Protein AF-A0A1F4I524-F1 (afdb_monomer_lite)

Secondary structure (DSSP, 8-state):
-EEEEE-SS---SS-EEEE-SSTTSEEEEEEEEEESSSTT-EEEEE--SSS--EEEE-SBTTB-STT-EEEEEE-SSSEEEEEEEEEE-SS----EE--

Radius of gyration: 12.6 Å; chains: 1; bounding box: 33×21×31 Å

Foldseek 3Di:
DKDKDFQQAAAPAWWDKDFAPDQQAFEFAWEKEDAPADPPDIDIAGTPLHQFGMFTGGSAQSARHHGFMWMWDDPDPRYIYIDGYGYHHDHHDHRTDND

pLDDT: mean 96.26, std 3.58, range [76.81, 98.56]

Sequence (99 aa):
MYFDFMATVSVTSNAYKTITAAATQFLVGGIGILSLTVAEAGDFFVANGTTHVAISEDGATKGGLVGGRYRVTAISATQWAVTGISVGAGTLADPFATS

Structure (mmCIF, N/CA/C/O backbone):
data_AF-A0A1F4I524-F1
#
_entry.id   AF-A0A1F4I524-F1
#
loop_
_atom_site.group_PDB
_atom_site.id
_atom_site.type_symbol
_atom_site.label_atom_id
_atom_site.label_alt_id
_atom_site.label_comp_id
_atom_site.label_asym_id
_atom_site.label_entity_id
_atom_site.label_seq_id
_atom_site.pdbx_PDB_ins_code
_atom_site.Cartn_x
_atom_site.Cartn_y
_atom_site.Cartn_z
_atom_site.occupancy
_atom_site.B_iso_or_equiv
_atom_site.auth_seq_id
_atom_site.auth_comp_id
_atom_site.auth_asym_id
_atom_site.auth_atom_id
_atom_site.pdbx_PDB_model_num
ATOM 1 N N . MET A 1 1 ? -10.867 -9.403 8.416 1.00 94.56 1 MET A N 1
ATOM 2 C CA . MET A 1 1 ? -11.160 -9.188 6.977 1.00 94.56 1 MET A CA 1
ATOM 3 C C . MET A 1 1 ? -9.888 -8.716 6.295 1.00 94.56 1 MET A C 1
ATOM 5 O O . MET A 1 1 ? -9.097 -8.065 6.968 1.00 94.56 1 MET A O 1
ATOM 9 N N . TYR A 1 2 ? -9.672 -9.038 5.021 1.00 96.94 2 TYR A N 1
ATOM 10 C CA . TYR A 1 2 ? -8.534 -8.519 4.261 1.00 96.94 2 TYR A CA 1
ATOM 11 C C . TYR A 1 2 ? -8.924 -8.207 2.816 1.00 96.94 2 TYR A C 1
ATOM 13 O O . TYR A 1 2 ? -9.889 -8.773 2.304 1.00 96.94 2 TYR A O 1
ATOM 21 N N . PHE A 1 3 ? -8.148 -7.332 2.185 1.00 98.19 3 PHE A N 1
ATOM 22 C CA . PHE A 1 3 ? -8.211 -7.026 0.759 1.00 98.19 3 PHE A CA 1
ATOM 23 C C . PHE A 1 3 ? -6.819 -7.155 0.153 1.00 98.19 3 PHE A C 1
ATOM 25 O O . PHE A 1 3 ? -5.844 -6.715 0.765 1.00 98.19 3 PHE A O 1
ATOM 32 N N . ASP A 1 4 ? -6.744 -7.746 -1.036 1.00 98.19 4 ASP A N 1
ATOM 33 C CA . ASP A 1 4 ? -5.526 -7.810 -1.836 1.00 98.19 4 ASP A CA 1
ATOM 34 C C . ASP A 1 4 ? -5.623 -6.817 -2.992 1.00 98.19 4 ASP A C 1
ATOM 36 O O . ASP A 1 4 ? -6.634 -6.761 -3.695 1.00 98.19 4 ASP A O 1
ATOM 40 N N . PHE A 1 5 ? -4.552 -6.058 -3.191 1.00 97.88 5 PHE A N 1
ATOM 41 C CA . PHE A 1 5 ? -4.403 -5.104 -4.279 1.00 97.88 5 PHE A CA 1
ATOM 42 C C . PHE A 1 5 ? -3.214 -5.513 -5.139 1.00 97.88 5 PHE A C 1
ATOM 44 O O . PHE A 1 5 ? -2.178 -5.938 -4.622 1.00 97.88 5 PHE A O 1
ATOM 51 N N . MET A 1 6 ? -3.368 -5.393 -6.456 1.00 97.56 6 MET A N 1
ATOM 52 C CA . MET A 1 6 ? -2.315 -5.690 -7.419 1.00 97.56 6 MET A CA 1
ATOM 53 C C . MET A 1 6 ? -2.363 -4.695 -8.577 1.00 97.56 6 MET A C 1
ATOM 55 O O . MET A 1 6 ? -3.400 -4.540 -9.223 1.00 97.56 6 MET A O 1
ATOM 59 N N . ALA A 1 7 ? -1.223 -4.074 -8.872 1.00 97.38 7 ALA A N 1
ATOM 60 C CA . ALA A 1 7 ? -1.038 -3.266 -10.068 1.00 97.38 7 ALA A CA 1
ATOM 61 C C . ALA A 1 7 ? -0.798 -4.196 -11.269 1.00 97.38 7 ALA A C 1
ATOM 63 O O . ALA A 1 7 ? 0.290 -4.749 -11.444 1.00 97.38 7 ALA A O 1
ATOM 64 N N . THR A 1 8 ? -1.827 -4.405 -12.092 1.00 97.12 8 THR A N 1
ATOM 65 C CA . THR A 1 8 ? -1.725 -5.204 -13.329 1.00 97.12 8 THR A CA 1
ATOM 66 C C . THR A 1 8 ? -1.232 -4.388 -14.523 1.00 97.12 8 THR A C 1
ATOM 68 O O . THR A 1 8 ? -0.762 -4.958 -15.505 1.00 97.12 8 THR A O 1
ATOM 71 N N . VAL A 1 9 ? -1.291 -3.061 -14.421 1.00 97.38 9 VAL A N 1
ATOM 72 C CA . VAL A 1 9 ? -0.702 -2.088 -15.346 1.00 97.38 9 VAL A CA 1
ATOM 73 C C . VAL A 1 9 ? -0.077 -0.954 -14.530 1.00 97.38 9 VAL A C 1
ATOM 75 O O . VAL A 1 9 ? -0.417 -0.782 -13.362 1.00 97.38 9 VAL A O 1
ATOM 78 N N . SER A 1 10 ? 0.862 -0.214 -15.117 1.00 97.88 10 SER A N 1
ATOM 79 C CA . SER A 1 10 ? 1.521 0.905 -14.434 1.00 97.88 10 SER A CA 1
ATOM 80 C C . SER A 1 10 ? 0.660 2.167 -14.460 1.00 97.88 10 SER A C 1
ATOM 82 O O . SER A 1 10 ? 0.045 2.482 -15.482 1.00 97.88 10 SER A O 1
ATOM 84 N N . VAL A 1 11 ? 0.682 2.934 -13.370 1.00 97.56 11 VAL A N 1
ATOM 85 C CA . VAL A 1 11 ? 0.145 4.301 -13.347 1.00 97.56 11 VAL A CA 1
ATOM 86 C C . VAL A 1 11 ? 0.927 5.164 -14.337 1.00 97.56 11 VAL A C 1
ATOM 88 O O . VAL A 1 11 ? 2.151 5.229 -14.287 1.00 97.56 11 VAL A O 1
ATOM 91 N N . THR A 1 12 ? 0.218 5.851 -15.231 1.00 95.81 12 THR A N 1
ATOM 92 C CA . THR A 1 12 ? 0.809 6.832 -16.161 1.00 95.81 12 THR A CA 1
ATOM 93 C C . THR A 1 12 ? 0.464 8.276 -15.796 1.00 95.81 12 THR A C 1
ATOM 95 O O . THR A 1 12 ? 1.046 9.208 -16.342 1.00 95.81 12 THR A O 1
ATOM 98 N N . SER A 1 13 ? -0.511 8.475 -14.904 1.00 94.06 13 SER A N 1
ATOM 99 C CA . SER A 1 13 ? -0.957 9.779 -14.407 1.00 94.06 13 SER A CA 1
ATOM 100 C C . SER A 1 13 ? -1.767 9.612 -13.119 1.00 94.06 13 SER A C 1
ATOM 102 O O . SER A 1 13 ? -2.443 8.596 -12.961 1.00 94.06 13 SER A O 1
ATOM 104 N N . ASN A 1 14 ? -1.806 10.646 -12.275 1.00 95.06 14 ASN A N 1
ATOM 105 C CA . ASN A 1 14 ? -2.480 10.653 -10.971 1.00 95.06 14 ASN A CA 1
ATOM 106 C C . ASN A 1 14 ? -1.861 9.637 -10.000 1.00 95.06 14 ASN A C 1
ATOM 108 O O . ASN A 1 14 ? -0.674 9.733 -9.710 1.00 95.06 14 ASN A O 1
ATOM 112 N N . ALA A 1 15 ? -2.663 8.720 -9.460 1.00 97.19 15 ALA A N 1
ATOM 113 C CA . ALA A 1 15 ? -2.205 7.711 -8.523 1.00 97.19 15 ALA A CA 1
ATOM 114 C C . ALA A 1 15 ? -3.156 6.509 -8.475 1.00 97.19 15 ALA A C 1
ATOM 116 O O . ALA A 1 15 ? -4.368 6.662 -8.667 1.00 97.19 15 ALA A O 1
ATOM 117 N N . TYR A 1 16 ? -2.624 5.340 -8.120 1.00 97.81 16 TYR A N 1
ATOM 118 C CA . TYR A 1 16 ? -3.427 4.299 -7.483 1.00 97.81 16 TYR A CA 1
ATOM 119 C C . TYR A 1 16 ? -3.548 4.610 -6.004 1.00 97.81 16 TYR A C 1
ATOM 121 O O . TYR A 1 16 ? -2.556 4.839 -5.314 1.00 97.81 16 TYR A O 1
ATOM 129 N N . LYS A 1 17 ? -4.792 4.655 -5.530 1.00 96.81 17 LYS A N 1
ATOM 130 C CA . LYS A 1 17 ? -5.097 5.081 -4.176 1.00 96.81 17 LYS A CA 1
ATOM 131 C C . LYS A 1 17 ? -5.917 4.033 -3.450 1.00 96.81 17 LYS A C 1
ATOM 133 O O . LYS A 1 17 ? -7.063 3.774 -3.810 1.00 96.81 17 LYS A O 1
ATOM 138 N N . THR A 1 18 ? -5.330 3.500 -2.389 1.00 97.00 18 THR A N 1
ATOM 139 C CA . THR A 1 18 ? -6.007 2.635 -1.425 1.00 97.00 18 THR A CA 1
ATOM 140 C C . THR A 1 18 ? -6.218 3.435 -0.153 1.00 97.00 18 THR A C 1
ATOM 142 O O . THR A 1 18 ? -5.248 3.883 0.449 1.00 97.00 18 THR A O 1
ATOM 145 N N . ILE A 1 19 ? -7.470 3.635 0.253 1.00 96.62 19 ILE A N 1
ATOM 146 C CA . ILE A 1 19 ? -7.844 4.487 1.388 1.00 96.62 19 ILE A CA 1
ATOM 147 C C . ILE A 1 19 ? -8.774 3.730 2.340 1.00 96.62 19 ILE A C 1
ATOM 149 O O . ILE A 1 19 ? -9.644 2.973 1.903 1.00 96.62 19 ILE A O 1
ATOM 153 N N . THR A 1 20 ? -8.590 3.916 3.644 1.00 94.75 20 THR A N 1
ATOM 154 C CA . THR A 1 20 ? -9.522 3.415 4.660 1.00 94.75 20 THR A CA 1
ATOM 155 C C . THR A 1 20 ? -10.798 4.267 4.708 1.00 94.75 20 THR A C 1
ATOM 157 O O . THR A 1 20 ? -10.853 5.391 4.217 1.00 94.75 20 THR A O 1
ATOM 160 N N . ALA A 1 21 ? -11.877 3.732 5.283 1.00 84.75 21 ALA A N 1
ATOM 161 C CA . ALA A 1 21 ? -13.205 4.342 5.169 1.00 84.75 21 ALA A CA 1
ATOM 162 C C . ALA A 1 21 ? -13.395 5.635 5.989 1.00 84.75 21 ALA A C 1
ATOM 164 O O . ALA A 1 21 ? -14.354 6.369 5.759 1.00 84.75 21 ALA A O 1
ATOM 165 N N . ALA A 1 22 ? -12.526 5.904 6.967 1.00 76.81 22 ALA A N 1
ATOM 166 C CA . ALA A 1 22 ? -12.644 7.058 7.851 1.00 76.81 22 ALA A CA 1
ATOM 167 C C . ALA A 1 22 ? -11.275 7.501 8.373 1.00 76.81 22 ALA A C 1
ATOM 169 O O . ALA A 1 22 ? -10.405 6.666 8.619 1.00 76.81 22 ALA A O 1
ATOM 170 N N . ALA A 1 23 ? -11.141 8.792 8.696 1.00 80.75 23 ALA A N 1
ATOM 171 C CA . ALA A 1 23 ? -9.971 9.373 9.372 1.00 80.75 23 ALA A CA 1
ATOM 172 C C . ALA A 1 23 ? -9.776 8.894 10.833 1.00 80.75 23 ALA A C 1
ATOM 174 O O . ALA A 1 23 ? -9.099 9.534 11.629 1.00 80.75 23 ALA A O 1
ATOM 175 N N . THR A 1 24 ? -10.414 7.781 11.192 1.00 88.44 24 THR A N 1
ATOM 176 C CA . THR A 1 24 ? -10.332 7.076 12.475 1.00 88.44 24 THR A CA 1
ATOM 177 C C . THR A 1 24 ? -9.905 5.614 12.300 1.00 88.44 24 THR A C 1
ATOM 179 O O . THR A 1 24 ? -9.768 4.890 13.286 1.00 88.44 24 THR A O 1
ATOM 182 N N . GLN A 1 25 ? -9.708 5.165 11.054 1.00 95.62 25 GLN A N 1
ATOM 183 C CA . GLN A 1 25 ? -9.192 3.847 10.704 1.00 95.62 25 GLN A CA 1
ATOM 184 C C . GLN A 1 25 ? -7.793 3.996 10.110 1.00 95.62 25 GLN A C 1
ATOM 186 O O . GLN A 1 25 ? -7.641 4.345 8.942 1.00 95.62 25 GLN A O 1
ATOM 191 N N . PHE A 1 26 ? -6.772 3.737 10.917 1.00 97.88 26 PHE A N 1
ATOM 192 C CA . PHE A 1 26 ? -5.386 4.029 10.571 1.00 97.88 26 PHE A CA 1
ATOM 193 C C . PHE A 1 26 ? -4.649 2.814 10.021 1.00 97.88 26 PHE A C 1
ATOM 195 O O . PHE A 1 26 ? -4.918 1.666 10.384 1.00 97.88 26 PHE A O 1
ATOM 202 N N . LEU A 1 27 ? -3.684 3.086 9.152 1.00 98.25 27 LEU A N 1
ATOM 203 C CA . LEU A 1 27 ? -2.772 2.090 8.620 1.00 98.25 27 LEU A CA 1
ATOM 204 C C . LEU A 1 27 ? -1.615 1.857 9.598 1.00 98.25 27 LEU A C 1
ATOM 206 O O . LEU A 1 27 ? -1.033 2.800 10.138 1.00 98.25 27 LEU A O 1
ATOM 210 N N . VAL A 1 28 ? -1.266 0.590 9.790 1.00 98.31 28 VAL A N 1
ATOM 211 C CA . VAL A 1 28 ? -0.058 0.117 10.485 1.00 98.31 28 VAL A CA 1
ATOM 212 C C . VAL A 1 28 ? 0.660 -0.913 9.609 1.00 98.31 28 VAL A C 1
ATOM 214 O O . VAL A 1 28 ? 0.144 -1.316 8.567 1.00 98.31 28 VAL A O 1
ATOM 217 N N . GLY A 1 29 ? 1.838 -1.379 10.023 1.00 97.69 29 GLY A N 1
ATOM 218 C CA . GLY A 1 29 ? 2.657 -2.266 9.195 1.00 97.69 29 GLY A CA 1
ATOM 219 C C . GLY A 1 29 ? 3.403 -1.478 8.122 1.00 97.69 29 GLY A C 1
ATOM 220 O O . GLY A 1 29 ? 3.699 -0.302 8.325 1.00 97.69 29 GLY A O 1
ATOM 221 N N . GLY A 1 30 ? 3.728 -2.108 6.997 1.00 97.38 30 GLY A N 1
ATOM 222 C CA . GLY A 1 30 ? 4.562 -1.459 5.993 1.00 97.38 30 GLY A CA 1
ATOM 223 C C . GLY A 1 30 ? 4.542 -2.121 4.627 1.00 97.38 30 GLY A C 1
ATOM 224 O O . GLY A 1 30 ? 4.054 -3.241 4.453 1.00 97.38 30 GLY A O 1
ATOM 225 N N . ILE A 1 31 ? 5.081 -1.391 3.660 1.00 97.94 31 ILE A N 1
ATOM 226 C CA . ILE A 1 31 ? 5.217 -1.816 2.272 1.00 97.94 31 ILE A CA 1
ATOM 227 C C . ILE A 1 31 ? 6.663 -1.608 1.828 1.00 97.94 31 ILE A C 1
ATOM 229 O O . ILE A 1 31 ? 7.246 -0.543 2.040 1.00 97.94 31 ILE A O 1
ATOM 233 N N . GLY A 1 32 ? 7.251 -2.642 1.230 1.00 98.25 32 GLY A N 1
ATOM 234 C CA . GLY A 1 32 ? 8.540 -2.511 0.558 1.00 98.25 32 GLY A CA 1
ATOM 235 C C . GLY A 1 32 ? 8.334 -1.977 -0.851 1.00 98.25 32 GLY A C 1
ATOM 236 O O . GLY A 1 32 ? 7.532 -2.542 -1.585 1.00 98.25 32 GLY A O 1
ATOM 237 N N . ILE A 1 33 ? 9.041 -0.933 -1.259 1.00 98.31 33 ILE A N 1
ATOM 238 C CA . ILE A 1 33 ? 9.064 -0.497 -2.657 1.00 98.31 33 ILE A CA 1
ATOM 239 C C . ILE A 1 33 ? 10.400 -0.918 -3.255 1.00 98.31 33 ILE A C 1
ATOM 241 O O . ILE A 1 33 ? 11.449 -0.638 -2.681 1.00 98.31 33 ILE A O 1
ATOM 245 N N . LEU A 1 34 ? 10.364 -1.608 -4.393 1.00 97.38 34 LEU A N 1
ATOM 246 C CA . LEU A 1 34 ? 11.557 -2.008 -5.139 1.00 97.38 34 LEU A CA 1
ATOM 247 C C . LEU A 1 34 ? 11.713 -1.115 -6.373 1.00 97.38 34 LEU A C 1
ATOM 249 O O . LEU A 1 34 ? 10.738 -0.889 -7.094 1.00 97.38 34 LEU A O 1
ATOM 253 N N . SER A 1 35 ? 12.924 -0.608 -6.615 1.00 96.31 35 SER A N 1
ATOM 254 C CA . SER A 1 35 ? 13.207 0.287 -7.743 1.00 96.31 35 SER A CA 1
ATOM 255 C C . SER A 1 35 ? 13.561 -0.496 -9.010 1.00 96.31 35 SER A C 1
ATOM 257 O O . SER A 1 35 ? 14.398 -1.395 -8.977 1.00 96.31 35 SER A O 1
ATOM 259 N N . LEU A 1 36 ? 12.964 -0.132 -10.150 1.00 94.19 36 LEU A N 1
ATOM 260 C CA . LEU A 1 36 ? 13.329 -0.691 -11.463 1.00 94.19 36 LEU A CA 1
ATOM 261 C C . LEU A 1 36 ? 14.472 0.055 -12.156 1.00 94.19 36 LEU A C 1
ATOM 263 O O . LEU A 1 36 ? 15.044 -0.456 -13.116 1.00 94.19 36 LEU A O 1
ATOM 267 N N . THR A 1 37 ? 14.779 1.276 -11.722 1.00 94.38 37 THR A N 1
ATOM 268 C CA . THR A 1 37 ? 15.763 2.137 -12.398 1.00 94.38 37 THR A CA 1
ATOM 269 C C . THR A 1 37 ? 17.047 2.321 -11.601 1.00 94.38 37 THR A C 1
ATOM 271 O O . THR A 1 37 ? 18.002 2.899 -12.116 1.00 94.38 37 THR A O 1
ATOM 274 N N . VAL A 1 38 ? 17.094 1.809 -10.368 1.00 90.62 38 VAL A N 1
ATOM 275 C CA . VAL A 1 38 ? 18.284 1.802 -9.515 1.00 90.62 38 VAL A CA 1
ATOM 276 C C . VAL A 1 38 ? 18.548 0.362 -9.082 1.00 90.62 38 VAL A C 1
ATOM 278 O O . VAL A 1 38 ? 17.703 -0.264 -8.447 1.00 90.62 38 VAL A O 1
ATOM 281 N N . ALA A 1 39 ? 19.707 -0.176 -9.461 1.00 89.56 39 ALA A N 1
ATOM 282 C CA . ALA A 1 39 ? 20.086 -1.546 -9.128 1.00 89.56 39 ALA A CA 1
ATOM 283 C C . ALA A 1 39 ? 20.220 -1.728 -7.608 1.00 89.56 39 ALA A C 1
ATOM 285 O O . ALA A 1 39 ? 20.742 -0.847 -6.930 1.00 89.56 39 ALA A O 1
ATOM 286 N N . GLU A 1 40 ? 19.751 -2.872 -7.097 1.00 86.94 40 GLU A N 1
ATOM 287 C CA . GLU A 1 40 ? 19.826 -3.249 -5.673 1.00 86.94 40 GLU A CA 1
ATOM 288 C C . GLU A 1 40 ? 19.174 -2.235 -4.708 1.00 86.94 40 GLU A C 1
ATOM 290 O O . GLU A 1 40 ? 19.467 -2.233 -3.514 1.00 86.94 40 GLU A O 1
ATOM 295 N N . ALA A 1 41 ? 18.257 -1.395 -5.202 1.00 90.31 41 ALA A N 1
ATOM 296 C CA . ALA A 1 41 ? 17.567 -0.396 -4.395 1.00 90.31 41 ALA A CA 1
ATOM 297 C C . ALA A 1 41 ? 16.147 -0.834 -4.019 1.00 90.31 41 ALA A C 1
ATOM 299 O O . ALA A 1 41 ? 15.308 -1.147 -4.873 1.00 90.31 41 ALA A O 1
ATOM 300 N N . GLY 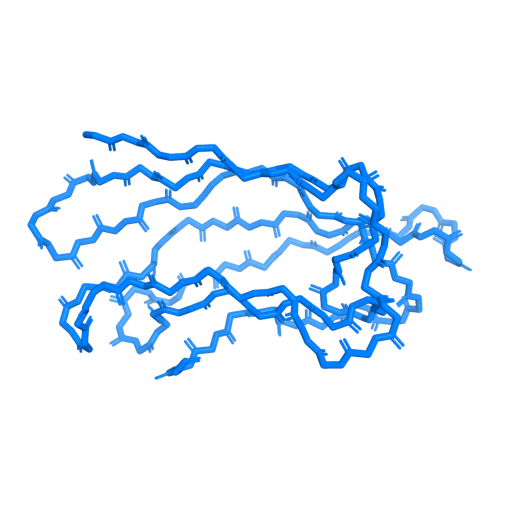A 1 42 ? 15.866 -0.785 -2.722 1.00 94.94 42 GLY A N 1
ATOM 301 C CA . GLY A 1 42 ? 14.533 -0.946 -2.174 1.00 94.94 42 GLY A CA 1
ATOM 302 C C . GLY A 1 42 ? 14.446 -0.333 -0.786 1.00 94.94 42 GLY A C 1
ATOM 303 O O . GLY A 1 42 ? 15.363 -0.492 0.016 1.00 94.94 42 GLY A O 1
ATOM 304 N N . ASP A 1 43 ? 13.329 0.331 -0.515 1.00 97.56 43 ASP A N 1
ATOM 305 C CA . ASP A 1 43 ? 13.049 0.967 0.768 1.00 97.56 43 ASP A CA 1
ATOM 306 C C . ASP A 1 43 ? 11.804 0.342 1.390 1.00 97.56 43 ASP A C 1
ATOM 308 O O . ASP A 1 43 ? 10.857 -0.034 0.693 1.00 97.56 43 ASP A O 1
ATOM 312 N N . PHE A 1 44 ? 11.796 0.222 2.716 1.00 98.00 44 PHE A N 1
ATOM 313 C CA . PHE A 1 44 ? 10.638 -0.262 3.460 1.00 98.00 44 PHE A CA 1
ATOM 314 C C . PHE A 1 44 ? 9.997 0.891 4.225 1.00 98.00 44 PHE A C 1
ATOM 316 O O . PHE A 1 44 ? 10.584 1.426 5.166 1.00 98.00 44 PHE A O 1
ATOM 323 N N . PHE A 1 45 ? 8.780 1.258 3.832 1.00 98.50 45 PHE A N 1
ATOM 324 C CA . PHE A 1 45 ? 8.030 2.347 4.450 1.00 98.50 45 PHE A CA 1
ATOM 325 C C . PHE A 1 45 ? 7.041 1.780 5.461 1.00 98.50 45 PHE A C 1
ATOM 327 O O . PHE A 1 45 ? 6.375 0.777 5.195 1.00 98.50 45 PHE A O 1
ATOM 334 N N . VAL A 1 46 ? 6.928 2.427 6.621 1.00 98.50 46 VAL A N 1
ATOM 335 C CA . VAL A 1 46 ? 6.099 1.968 7.743 1.00 98.50 46 VAL A CA 1
ATOM 336 C C . VAL A 1 46 ? 5.013 2.996 8.029 1.00 98.50 46 VAL A C 1
ATOM 338 O O . VAL A 1 46 ? 5.291 4.181 8.200 1.00 98.50 46 VAL A O 1
ATOM 341 N N . ALA A 1 47 ? 3.766 2.541 8.111 1.00 98.06 47 ALA A N 1
ATOM 342 C CA . ALA A 1 47 ? 2.652 3.403 8.460 1.00 98.06 47 ALA A CA 1
ATOM 343 C C . ALA A 1 47 ? 2.669 3.763 9.953 1.00 98.06 47 A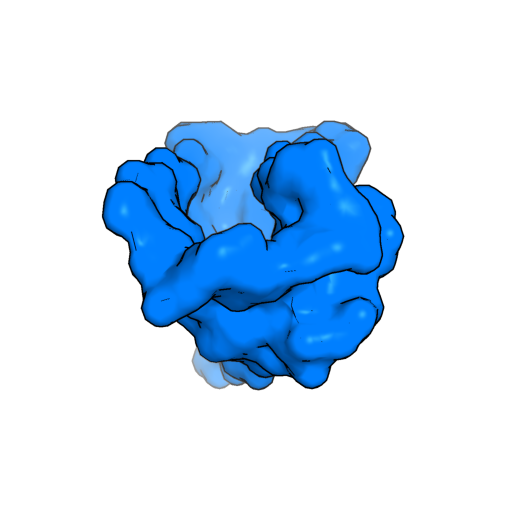LA A C 1
ATOM 345 O O . ALA A 1 47 ? 2.984 2.936 10.809 1.00 98.06 47 ALA A O 1
ATOM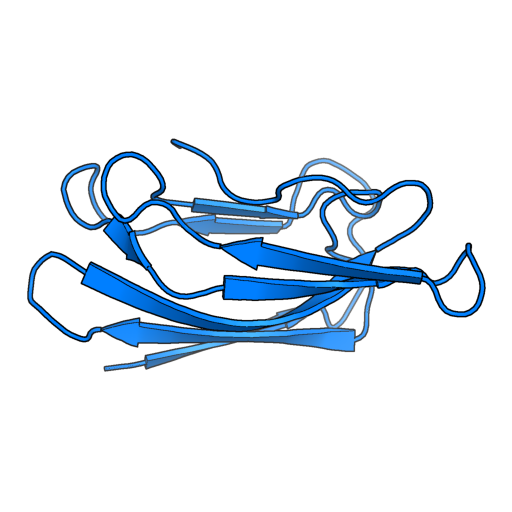 346 N N . ASN A 1 48 ? 2.294 5.002 10.276 1.00 96.88 48 ASN A N 1
ATOM 347 C CA . ASN A 1 48 ? 2.473 5.559 11.617 1.00 96.88 48 ASN A CA 1
ATOM 348 C C . ASN A 1 48 ? 1.363 5.207 12.628 1.00 96.88 48 ASN A C 1
ATOM 350 O O . ASN A 1 48 ? 1.469 5.580 13.795 1.00 96.88 48 ASN A O 1
ATOM 354 N N . GLY A 1 49 ? 0.276 4.557 12.198 1.00 96.44 49 GLY A N 1
ATOM 355 C CA . GLY A 1 49 ? -0.838 4.159 13.062 1.00 96.44 49 GLY A CA 1
ATOM 356 C C . GLY A 1 49 ? -1.687 5.288 13.653 1.00 96.44 49 GLY A C 1
ATOM 357 O O . GLY A 1 49 ? -2.518 4.999 14.511 1.00 96.44 49 GLY A O 1
ATOM 358 N N . THR A 1 50 ? -1.492 6.544 13.232 1.00 95.62 50 THR A N 1
ATOM 359 C CA . THR A 1 50 ? -2.150 7.721 13.833 1.00 95.62 50 THR A CA 1
ATOM 360 C C . THR A 1 50 ? -2.721 8.716 12.829 1.00 95.62 50 THR A C 1
ATOM 362 O O . THR A 1 50 ? -3.792 9.254 13.075 1.00 95.62 50 THR A O 1
ATOM 365 N N . THR A 1 51 ? -2.043 8.989 11.714 1.00 96.19 51 THR A N 1
ATOM 366 C CA . THR A 1 51 ? -2.544 9.906 10.671 1.00 96.19 51 THR A CA 1
ATOM 367 C C . THR A 1 51 ? -2.574 9.270 9.290 1.00 96.19 51 THR A C 1
ATOM 369 O O . THR A 1 51 ? -3.283 9.757 8.414 1.00 96.19 51 THR A O 1
ATOM 372 N N . HIS A 1 52 ? -1.839 8.176 9.080 1.00 98.00 52 HIS A N 1
ATOM 373 C CA . HIS A 1 52 ? -1.830 7.469 7.806 1.00 98.00 52 HIS A CA 1
ATOM 374 C C . HIS A 1 52 ? -3.135 6.693 7.621 1.00 98.00 52 HIS A C 1
ATOM 376 O O . HIS A 1 52 ? -3.465 5.812 8.415 1.00 98.00 52 HIS A O 1
ATOM 382 N N . VAL A 1 53 ? -3.861 7.022 6.556 1.00 97.81 53 VAL A N 1
ATOM 383 C CA . VAL A 1 53 ? -5.160 6.423 6.194 1.00 97.81 53 VAL A CA 1
ATOM 384 C C . VAL A 1 53 ? -5.201 5.970 4.738 1.00 97.81 53 VAL A C 1
ATOM 386 O O . VAL A 1 53 ? -6.129 5.273 4.335 1.00 97.81 53 VAL A O 1
ATOM 389 N N . ALA A 1 54 ? -4.190 6.335 3.948 1.00 97.88 54 ALA A N 1
ATOM 390 C CA . ALA A 1 54 ? -4.092 5.964 2.550 1.00 97.88 54 ALA A CA 1
ATOM 391 C C . ALA A 1 54 ? -2.685 5.503 2.162 1.00 97.88 54 ALA A C 1
ATOM 393 O O . ALA A 1 54 ? -1.695 5.895 2.778 1.00 97.88 54 ALA A O 1
ATOM 394 N N . ILE A 1 55 ? -2.631 4.708 1.097 1.00 98.31 55 ILE A N 1
ATOM 395 C CA . ILE A 1 55 ? -1.454 4.416 0.280 1.00 98.31 55 ILE A CA 1
ATOM 396 C C . ILE A 1 55 ? -1.727 5.062 -1.082 1.00 98.31 55 ILE A C 1
ATOM 398 O O . ILE A 1 55 ? -2.756 4.772 -1.699 1.00 98.31 55 ILE A O 1
ATOM 402 N N . SER A 1 56 ? -0.847 5.959 -1.526 1.00 98.00 56 SER A N 1
ATOM 403 C CA . SER A 1 56 ? -0.977 6.710 -2.778 1.00 98.00 56 SER A CA 1
ATOM 404 C C . SER A 1 56 ? 0.260 6.506 -3.649 1.00 98.00 56 SER A C 1
ATOM 406 O O . SER A 1 56 ? 1.297 7.130 -3.428 1.00 98.00 56 SER A O 1
ATOM 408 N N . GLU A 1 57 ? 0.118 5.658 -4.660 1.00 98.38 57 GLU A N 1
ATOM 409 C CA . GLU A 1 57 ? 1.190 5.216 -5.552 1.00 98.38 57 GLU A CA 1
ATOM 410 C C . GLU A 1 57 ? 1.149 6.002 -6.871 1.00 98.38 57 GLU A C 1
ATOM 412 O O . GLU A 1 57 ? 0.132 5.984 -7.562 1.00 98.38 57 GLU A O 1
ATOM 417 N N . ASP A 1 58 ? 2.230 6.700 -7.226 1.00 97.75 58 ASP A N 1
ATOM 418 C CA . ASP A 1 58 ? 2.261 7.724 -8.287 1.00 97.75 58 ASP A CA 1
ATOM 419 C C . ASP A 1 58 ? 2.774 7.235 -9.655 1.00 97.75 58 ASP A C 1
ATOM 421 O O . ASP A 1 58 ? 2.870 8.017 -10.601 1.00 97.75 58 ASP A O 1
ATOM 425 N N . GLY A 1 59 ? 3.105 5.950 -9.777 1.00 97.38 59 GLY A N 1
ATOM 426 C CA . GLY A 1 59 ? 3.744 5.386 -10.969 1.00 97.38 59 GLY A CA 1
ATOM 427 C C . GLY A 1 59 ? 5.235 5.695 -11.072 1.00 97.38 59 GLY A C 1
ATOM 428 O O . GLY A 1 59 ? 5.827 5.477 -12.127 1.00 97.38 59 GLY A O 1
ATOM 429 N N . ALA A 1 60 ? 5.849 6.218 -10.010 1.00 96.38 60 ALA A N 1
ATOM 430 C CA . ALA A 1 60 ? 7.256 6.580 -9.970 1.00 96.38 60 ALA A CA 1
ATOM 431 C C . ALA A 1 60 ? 7.861 6.261 -8.594 1.00 96.38 60 ALA A C 1
ATOM 433 O O . ALA A 1 60 ? 8.090 5.093 -8.271 1.00 96.38 60 ALA A O 1
ATOM 434 N N . THR A 1 61 ? 8.164 7.277 -7.786 1.00 97.25 61 THR A N 1
ATOM 435 C CA . THR A 1 61 ? 8.943 7.122 -6.551 1.00 97.25 61 THR A CA 1
ATOM 436 C C . THR A 1 61 ? 8.131 6.502 -5.417 1.00 97.25 61 THR A C 1
ATOM 438 O O . THR A 1 61 ? 8.716 5.905 -4.515 1.00 97.25 61 THR A O 1
ATOM 441 N N . LYS A 1 62 ? 6.795 6.579 -5.477 1.00 97.94 62 LYS A N 1
ATOM 442 C CA . LYS A 1 62 ? 5.875 6.032 -4.465 1.00 97.94 62 LYS A CA 1
ATOM 443 C C . LYS A 1 62 ? 5.263 4.688 -4.860 1.00 97.94 62 LYS A C 1
ATOM 445 O O . LYS A 1 62 ? 4.302 4.242 -4.240 1.00 97.94 62 LYS A O 1
ATOM 450 N N . GLY A 1 63 ? 5.803 4.035 -5.885 1.00 98.00 63 GLY A N 1
ATOM 451 C CA . GLY A 1 63 ? 5.302 2.754 -6.375 1.00 98.00 63 GLY A CA 1
ATOM 452 C C . GLY A 1 63 ? 4.255 2.902 -7.481 1.00 98.00 63 GLY A C 1
ATOM 453 O O . GLY A 1 63 ? 4.153 3.950 -8.115 1.00 98.00 63 GLY A O 1
ATOM 454 N N . GLY A 1 64 ? 3.448 1.864 -7.712 1.00 97.50 64 GLY A N 1
ATOM 455 C CA . GLY A 1 64 ? 2.354 1.895 -8.698 1.00 97.50 64 GLY A CA 1
ATOM 456 C C . GLY A 1 64 ? 2.765 1.493 -10.116 1.00 97.50 64 GLY A C 1
ATOM 457 O O . GLY A 1 64 ? 1.986 1.651 -11.060 1.00 97.50 64 GLY A O 1
ATOM 458 N N . LEU A 1 65 ? 3.973 0.953 -10.283 1.00 97.88 65 LEU A N 1
ATOM 459 C CA . LEU A 1 65 ? 4.350 0.231 -11.492 1.00 97.88 65 LEU A CA 1
ATOM 460 C C . LEU A 1 65 ? 3.813 -1.205 -11.453 1.00 97.88 65 LEU A C 1
ATOM 462 O O . LEU A 1 65 ? 3.540 -1.778 -10.393 1.00 97.88 65 LEU A O 1
ATOM 466 N N . VAL A 1 66 ? 3.662 -1.786 -12.641 1.00 97.50 66 VAL A N 1
ATOM 467 C CA . VAL A 1 66 ? 3.164 -3.151 -12.830 1.00 97.50 66 VAL A CA 1
ATOM 468 C C . VAL A 1 66 ? 3.910 -4.176 -11.964 1.00 97.50 66 VAL A C 1
ATOM 470 O O . VAL A 1 66 ? 5.134 -4.155 -11.848 1.00 97.50 66 VAL A O 1
ATOM 473 N N . GLY A 1 67 ? 3.156 -5.102 -11.370 1.00 95.44 67 GLY A N 1
ATOM 474 C CA . GLY A 1 67 ? 3.677 -6.189 -10.537 1.00 95.44 67 GLY A CA 1
ATOM 475 C C . GLY A 1 67 ? 3.684 -5.901 -9.034 1.00 95.44 67 GLY A C 1
ATOM 476 O O . GLY A 1 67 ? 3.831 -6.841 -8.250 1.00 95.44 67 GLY A O 1
ATOM 477 N N . GLY A 1 68 ? 3.462 -4.647 -8.618 1.00 96.94 68 GLY A N 1
ATOM 478 C CA . GLY A 1 68 ? 3.218 -4.306 -7.214 1.00 96.94 68 GLY A CA 1
ATOM 479 C C . GLY A 1 68 ? 2.004 -5.057 -6.658 1.00 96.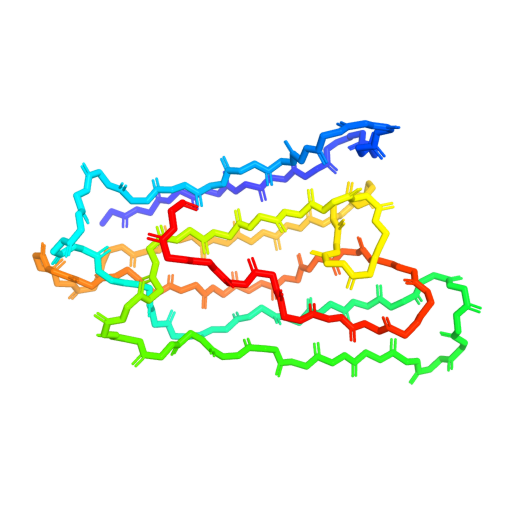94 68 GLY A C 1
ATOM 480 O O . GLY A 1 68 ? 0.983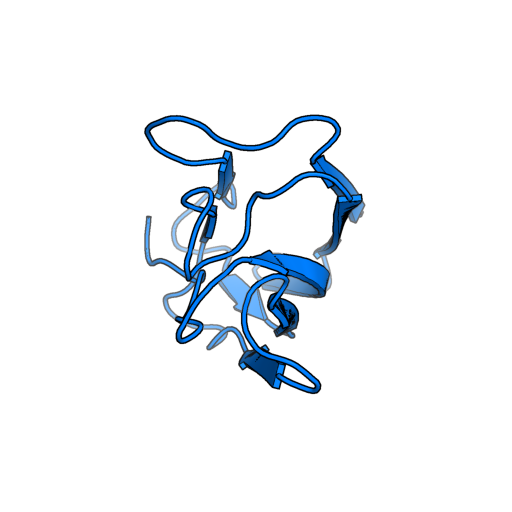 -5.188 -7.339 1.00 96.94 68 GLY A O 1
ATOM 481 N N . ARG A 1 69 ? 2.121 -5.583 -5.434 1.00 97.94 69 ARG A N 1
ATOM 482 C CA . ARG A 1 69 ? 1.064 -6.326 -4.741 1.00 97.94 69 ARG A CA 1
ATOM 483 C C . ARG A 1 69 ? 1.173 -6.212 -3.222 1.00 97.94 69 ARG A C 1
ATOM 485 O O . ARG A 1 69 ? 2.216 -6.497 -2.627 1.00 97.94 69 ARG A O 1
ATOM 492 N N . TYR A 1 70 ? 0.065 -5.893 -2.573 1.00 98.50 70 TYR A N 1
ATOM 493 C CA . TYR A 1 70 ? 0.003 -5.827 -1.117 1.00 98.50 70 TYR A CA 1
ATOM 494 C C . TYR A 1 70 ? -1.374 -6.208 -0.591 1.00 98.50 70 TYR A C 1
ATOM 496 O O . TYR A 1 70 ? -2.388 -6.116 -1.283 1.00 98.50 70 TYR A O 1
ATOM 504 N N . ARG A 1 71 ? -1.383 -6.633 0.670 1.00 98.56 71 ARG A N 1
ATOM 505 C CA . ARG A 1 71 ? -2.571 -6.973 1.440 1.00 98.56 71 ARG A CA 1
ATOM 506 C C . ARG A 1 71 ? -2.800 -5.933 2.521 1.00 98.56 71 ARG A C 1
ATOM 508 O O . ARG A 1 71 ? -1.867 -5.547 3.226 1.00 98.56 71 ARG A O 1
ATOM 515 N N . VAL A 1 72 ? -4.060 -5.565 2.712 1.00 98.19 72 VAL A N 1
ATOM 516 C CA . VAL A 1 72 ? -4.517 -4.728 3.824 1.00 98.19 72 VAL A CA 1
ATOM 517 C C . VAL A 1 72 ? -5.475 -5.551 4.684 1.00 98.19 72 VAL A C 1
ATOM 519 O O . VAL A 1 72 ? -6.508 -6.014 4.203 1.00 98.19 72 VAL A O 1
ATOM 522 N N . THR A 1 73 ? -5.125 -5.779 5.951 1.00 98.50 73 THR A N 1
ATOM 523 C CA . THR A 1 73 ? -5.854 -6.670 6.873 1.00 98.50 73 THR A CA 1
ATOM 524 C C . THR A 1 73 ? -6.392 -5.895 8.067 1.00 98.50 73 THR A C 1
ATOM 526 O O . THR A 1 73 ? -5.624 -5.251 8.772 1.00 98.50 73 THR A O 1
ATOM 529 N N . ALA A 1 74 ? -7.692 -5.985 8.345 1.00 97.62 74 ALA A N 1
ATOM 530 C CA . ALA A 1 74 ? -8.264 -5.427 9.568 1.00 97.62 74 ALA A CA 1
ATOM 531 C C . ALA A 1 74 ? -7.759 -6.228 10.773 1.00 97.62 74 ALA A C 1
ATOM 533 O O . ALA A 1 74 ? -8.033 -7.429 10.864 1.00 97.62 74 ALA A O 1
ATOM 534 N N . ILE A 1 75 ? -7.049 -5.559 11.682 1.00 97.56 75 ILE A N 1
ATOM 535 C CA . ILE A 1 75 ? -6.526 -6.154 12.923 1.00 97.56 75 ILE A CA 1
ATOM 536 C C . ILE A 1 75 ? -7.292 -5.677 14.163 1.00 97.56 75 ILE A C 1
ATOM 538 O O . ILE A 1 75 ? -7.247 -6.323 15.206 1.00 97.56 75 ILE A O 1
ATOM 542 N N . SER A 1 76 ? -8.023 -4.567 14.045 1.00 96.12 76 SER A N 1
ATOM 543 C CA . SER A 1 76 ? -8.954 -4.057 15.052 1.00 96.12 76 SER A CA 1
ATOM 544 C C . SER A 1 76 ? -10.060 -3.235 14.374 1.00 96.12 76 SER A C 1
ATOM 546 O O . SER A 1 76 ? -10.093 -3.115 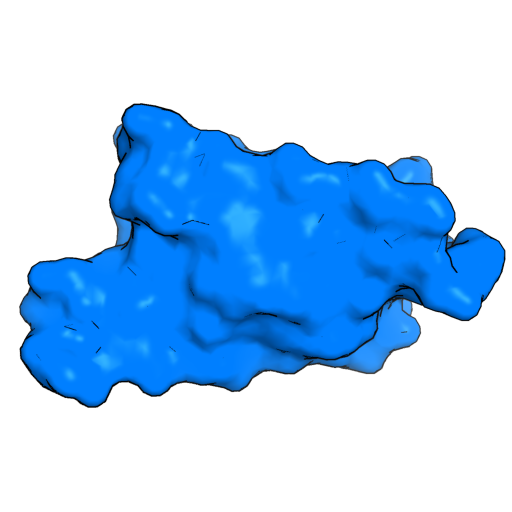13.150 1.00 96.12 76 SER A O 1
ATOM 548 N N . ALA A 1 77 ? -10.964 -2.640 15.158 1.00 94.19 77 ALA A N 1
ATOM 549 C CA . ALA A 1 77 ? -11.990 -1.732 14.636 1.00 94.19 77 ALA A CA 1
ATOM 550 C C . ALA A 1 77 ? -11.418 -0.419 14.056 1.00 94.19 77 ALA A C 1
ATOM 552 O O . ALA A 1 77 ? -12.093 0.251 13.272 1.00 94.19 77 ALA A O 1
ATOM 553 N N . THR A 1 78 ? -10.192 -0.051 14.439 1.00 96.12 78 THR A N 1
ATOM 554 C CA . THR A 1 78 ? -9.552 1.231 14.100 1.00 96.12 78 THR A CA 1
ATOM 555 C C . THR A 1 78 ? -8.217 1.072 13.381 1.00 96.12 78 THR A C 1
ATOM 557 O O . THR A 1 78 ? -7.603 2.078 13.037 1.00 96.12 78 THR A O 1
ATOM 560 N N . GLN A 1 79 ? -7.738 -0.154 13.148 1.00 97.12 79 GLN A N 1
ATOM 561 C CA . GLN A 1 79 ? -6.431 -0.385 12.536 1.00 97.12 79 GLN A CA 1
ATOM 562 C C . GLN A 1 79 ? -6.450 -1.447 11.442 1.00 97.12 79 GLN A C 1
ATOM 564 O O . GLN A 1 79 ? -7.033 -2.529 11.580 1.00 97.12 79 GLN A O 1
ATOM 569 N N . TRP A 1 80 ? -5.713 -1.130 10.382 1.00 98.25 80 TRP A N 1
ATOM 570 C CA . TRP A 1 80 ? -5.503 -1.967 9.213 1.00 98.25 80 TRP A CA 1
ATOM 571 C C . TRP A 1 80 ? -4.005 -2.179 8.988 1.00 98.25 80 TRP A C 1
ATOM 573 O O . TRP A 1 80 ? -3.260 -1.228 8.768 1.00 98.25 80 TRP A O 1
ATOM 583 N N . ALA A 1 81 ? -3.556 -3.429 9.046 1.00 98.25 81 ALA A N 1
ATOM 584 C CA . ALA A 1 81 ? -2.169 -3.798 8.809 1.00 98.25 81 ALA A CA 1
ATOM 585 C C . ALA A 1 81 ? -1.890 -3.978 7.313 1.00 98.25 81 ALA A C 1
ATOM 587 O O . ALA A 1 81 ? -2.578 -4.750 6.639 1.00 98.25 81 ALA A O 1
ATOM 588 N N . VAL A 1 82 ? -0.859 -3.296 6.822 1.00 98.56 82 VAL A N 1
ATOM 589 C CA . VAL A 1 82 ? -0.346 -3.392 5.453 1.00 98.56 82 VAL A CA 1
ATOM 590 C C . VAL A 1 82 ? 0.850 -4.339 5.423 1.00 98.56 82 VAL A C 1
ATOM 592 O O . VAL A 1 82 ? 1.736 -4.265 6.278 1.00 98.56 82 VAL A O 1
ATOM 595 N N . THR A 1 83 ? 0.872 -5.234 4.438 1.00 98.38 83 THR A N 1
ATOM 596 C CA . THR A 1 83 ? 2.016 -6.102 4.146 1.00 98.38 83 THR A CA 1
ATOM 597 C C . THR A 1 83 ? 2.114 -6.369 2.650 1.00 98.38 83 THR A C 1
ATOM 599 O O . THR A 1 83 ? 1.102 -6.596 1.985 1.00 98.38 83 THR A O 1
ATOM 602 N N . GLY A 1 84 ? 3.326 -6.353 2.104 1.00 97.94 84 GLY A N 1
ATOM 603 C CA . GLY A 1 84 ? 3.574 -6.665 0.702 1.00 97.94 84 GLY A CA 1
ATOM 604 C C . GLY A 1 84 ? 4.653 -5.786 0.095 1.00 97.94 84 GLY A C 1
ATOM 605 O O . GLY A 1 84 ? 5.473 -5.203 0.809 1.00 97.94 84 GLY A O 1
ATOM 606 N N . ILE A 1 85 ? 4.636 -5.717 -1.233 1.00 97.69 85 ILE A N 1
ATOM 607 C CA . ILE A 1 85 ? 5.595 -4.953 -2.022 1.00 97.69 85 ILE A CA 1
ATOM 608 C C . ILE A 1 85 ? 4.893 -4.072 -3.057 1.00 97.69 85 ILE A C 1
ATOM 610 O O . ILE A 1 85 ? 3.862 -4.447 -3.606 1.00 97.69 85 ILE A O 1
ATOM 614 N N . SER A 1 86 ? 5.485 -2.936 -3.387 1.00 97.94 86 SER A N 1
ATOM 615 C CA . SER A 1 86 ? 5.179 -2.173 -4.592 1.00 97.94 86 SER A CA 1
ATOM 616 C C . SER A 1 86 ? 6.419 -2.067 -5.474 1.00 97.94 86 SER A C 1
ATOM 618 O O . SER A 1 86 ? 7.536 -2.398 -5.066 1.00 97.94 86 SER A O 1
ATOM 620 N N . VAL A 1 87 ? 6.211 -1.634 -6.709 1.00 98.06 87 VAL A N 1
ATOM 621 C CA . VAL A 1 87 ? 7.261 -1.445 -7.702 1.00 98.06 87 VAL A CA 1
ATOM 622 C C . VAL A 1 87 ? 7.279 0.026 -8.081 1.00 98.06 87 VAL A C 1
ATOM 624 O O . VAL A 1 87 ? 6.248 0.576 -8.467 1.00 98.06 87 VAL A O 1
ATOM 627 N N . GLY A 1 88 ? 8.443 0.654 -7.948 1.00 97.69 88 GLY A N 1
ATOM 628 C CA . GLY A 1 88 ? 8.663 2.067 -8.231 1.00 97.69 88 GLY A CA 1
ATOM 629 C C . GLY A 1 88 ? 9.929 2.306 -9.049 1.00 97.69 88 GLY A C 1
ATOM 630 O O . GLY A 1 88 ? 10.526 1.383 -9.611 1.00 97.69 88 GLY A O 1
ATOM 631 N N . ALA A 1 89 ? 10.344 3.563 -9.128 1.00 97.00 89 ALA A N 1
ATOM 632 C CA . ALA A 1 89 ? 11.524 3.996 -9.864 1.00 97.00 89 ALA A CA 1
ATOM 633 C C . ALA A 1 89 ? 12.181 5.215 -9.203 1.00 97.00 89 ALA A C 1
ATOM 635 O O . ALA A 1 89 ? 11.524 6.020 -8.548 1.00 97.00 89 ALA A O 1
ATOM 636 N N . GLY A 1 90 ? 13.483 5.379 -9.437 1.00 95.19 90 GLY A N 1
ATOM 637 C CA . GLY A 1 90 ? 14.279 6.502 -8.949 1.00 95.19 90 GLY A CA 1
ATOM 638 C C . GLY A 1 90 ? 14.585 6.392 -7.457 1.00 95.19 90 GLY A C 1
ATOM 639 O O . GLY A 1 90 ? 14.744 5.290 -6.930 1.00 95.19 90 GLY A O 1
ATOM 640 N N . THR A 1 91 ? 14.687 7.547 -6.796 1.00 95.44 91 THR A N 1
ATOM 641 C CA . THR A 1 91 ? 14.777 7.648 -5.334 1.00 95.44 91 THR A CA 1
ATOM 642 C C . THR A 1 91 ? 13.389 7.465 -4.745 1.00 95.44 91 THR A C 1
ATOM 644 O O . THR A 1 91 ? 12.504 8.281 -4.994 1.00 95.44 91 THR A O 1
ATOM 647 N N . LEU A 1 92 ? 13.203 6.389 -3.990 1.00 98.19 92 LEU A N 1
ATOM 648 C CA . LEU A 1 92 ? 11.900 5.987 -3.483 1.00 98.19 92 LEU A CA 1
ATOM 649 C C . LEU A 1 92 ? 11.409 6.948 -2.393 1.00 98.19 92 LEU A C 1
ATOM 651 O O . LEU A 1 92 ? 12.196 7.590 -1.697 1.00 98.19 92 LEU A O 1
ATOM 655 N N . ALA A 1 93 ? 10.092 7.069 -2.269 1.00 97.88 93 ALA A N 1
ATOM 656 C CA . ALA A 1 93 ? 9.446 7.990 -1.346 1.00 97.88 93 ALA A CA 1
ATOM 657 C C . ALA A 1 93 ? 8.268 7.327 -0.629 1.00 97.88 93 ALA A C 1
ATOM 659 O O . ALA A 1 93 ? 7.654 6.396 -1.148 1.00 97.88 93 ALA A O 1
ATOM 660 N N . ASP A 1 94 ? 7.934 7.861 0.549 1.00 98.06 94 ASP A N 1
ATOM 661 C CA . ASP A 1 94 ? 6.835 7.358 1.371 1.00 98.06 94 ASP A CA 1
ATOM 662 C C . ASP A 1 94 ? 5.493 7.439 0.606 1.00 98.06 94 ASP A C 1
ATOM 664 O O . ASP A 1 94 ? 5.081 8.540 0.197 1.00 98.06 94 ASP A O 1
ATOM 668 N N . PRO A 1 95 ? 4.812 6.296 0.379 1.00 98.25 95 PRO A N 1
ATOM 669 C CA . PRO A 1 95 ? 3.511 6.267 -0.272 1.00 98.25 95 PRO A CA 1
ATOM 670 C C . PRO A 1 95 ? 2.358 6.532 0.704 1.00 98.25 95 PRO A C 1
ATOM 672 O O . PRO A 1 95 ? 1.225 6.727 0.256 1.00 98.25 95 PRO A O 1
ATOM 675 N N . PHE A 1 96 ? 2.592 6.508 2.020 1.00 98.44 96 PHE A N 1
ATOM 676 C CA . PHE A 1 96 ? 1.533 6.717 2.994 1.00 98.44 96 PHE A CA 1
ATOM 677 C C . PHE A 1 96 ? 1.092 8.180 3.032 1.00 98.44 96 PHE A C 1
ATOM 679 O O . PHE A 1 96 ? 1.890 9.115 2.970 1.00 98.44 96 PHE A O 1
ATOM 686 N N . ALA A 1 97 ? -0.219 8.375 3.135 1.00 97.38 97 ALA A N 1
ATOM 687 C CA . ALA A 1 97 ? -0.839 9.689 3.110 1.00 97.38 97 ALA A CA 1
ATOM 688 C C . ALA A 1 97 ? -1.949 9.817 4.160 1.00 97.38 97 ALA A C 1
ATOM 690 O O . ALA A 1 97 ? -2.495 8.831 4.669 1.00 97.38 97 ALA A O 1
ATOM 691 N N . THR A 1 98 ? -2.290 11.067 4.467 1.00 95.81 98 THR A N 1
ATOM 692 C CA . THR A 1 98 ? -3.346 11.452 5.416 1.00 95.81 98 THR A CA 1
ATOM 693 C C . THR A 1 98 ? -4.716 11.635 4.756 1.00 95.81 98 THR A C 1
ATOM 695 O O . THR A 1 98 ? -5.671 12.047 5.414 1.00 95.81 98 THR A O 1
ATOM 698 N N . SER A 1 99 ? -4.816 11.336 3.458 1.00 89.62 99 SER A N 1
ATOM 699 C CA . SER A 1 99 ? -6.037 11.423 2.658 1.00 89.62 99 SER A CA 1
ATOM 700 C C . SER A 1 99 ? -5.999 10.457 1.509 1.00 89.62 99 SER A C 1
ATOM 702 O O . SER A 1 99 ? -4.908 10.331 0.907 1.00 89.62 99 SER A O 1
#